Protein AF-A0A7V9EIU3-F1 (afdb_monomer)

Sequence (54 aa):
MGSLLFTATGVAGPQDQAGFEAAVTGGTGSYSRARGEVSAAFTATTTVLTYHLQ

pLDDT: mean 78.11, std 9.83, range [58.44, 89.19]

Nearest PDB structures (foldseek):
  6ooc-assembly1_A  TM=7.002E-01  e=4.436E-01  Glycyrrhiza echinata
  8th2-assembly1_E  TM=6.665E-01  e=3.241E-01  Pisum sativum
  6ooc-assembly1_B  TM=7.354E-01  e=7.328E-01  Glycyrrhiza echinata
  8th2-assembly1_A  TM=6.664E-01  e=1.556E+00  Pisum sativum

Mean predicted aligned error: 6.6 Å

Solvent-accessible surface area (backbone atoms only — not comparable to full-atom values): 3280 Å² total; per-residue (Å²): 137,86,79,82,51,73,46,65,60,58,77,76,60,63,89,90,41,78,41,41,60,25,41,33,78,33,33,38,78,99,35,51,78,37,36,42,41,33,39,36,40,60,53,102,87,48,77,48,78,49,75,52,7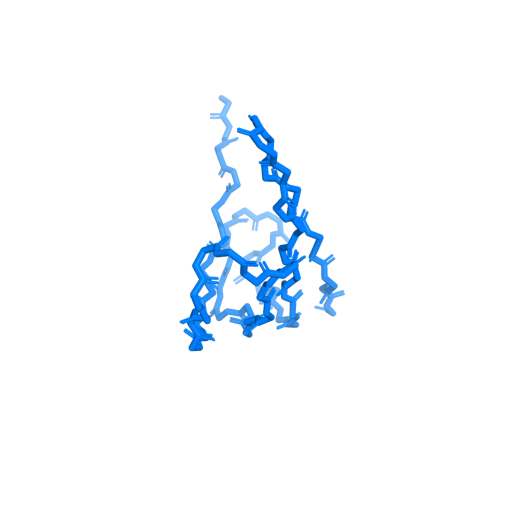2,100

Structure (mmCIF, N/CA/C/O backbone):
data_AF-A0A7V9EIU3-F1
#
_entry.id   AF-A0A7V9EIU3-F1
#
loop_
_atom_site.group_PDB
_atom_site.id
_atom_site.type_symbol
_atom_site.label_atom_id
_atom_site.label_alt_id
_atom_site.label_comp_id
_atom_site.label_asym_id
_atom_site.label_entity_id
_atom_site.label_seq_id
_atom_site.pdbx_PDB_ins_code
_atom_site.Cartn_x
_atom_site.Cartn_y
_atom_site.Cartn_z
_atom_site.occupancy
_atom_site.B_iso_or_equiv
_atom_site.auth_seq_id
_atom_site.auth_comp_id
_atom_site.auth_asym_id
_atom_site.auth_atom_id
_atom_site.pdbx_PDB_model_num
ATOM 1 N N . MET A 1 1 ? -11.980 -6.860 -18.149 1.00 58.44 1 MET A N 1
ATOM 2 C CA . MET A 1 1 ? -11.529 -5.860 -17.157 1.00 58.44 1 MET A CA 1
ATOM 3 C C . MET A 1 1 ? -10.378 -6.484 -16.386 1.00 58.44 1 MET A C 1
ATOM 5 O O . MET A 1 1 ? -10.575 -7.562 -15.846 1.00 58.44 1 MET A O 1
ATOM 9 N N . GLY A 1 2 ? -9.174 -5.911 -16.437 1.00 64.06 2 GLY A N 1
ATOM 10 C CA . GLY A 1 2 ? -8.024 -6.426 -15.681 1.00 64.06 2 GLY A CA 1
ATOM 11 C C . GLY A 1 2 ? -7.978 -5.805 -14.287 1.00 64.06 2 GLY A C 1
ATOM 12 O O . GLY A 1 2 ? -8.281 -4.622 -14.151 1.00 64.06 2 GLY A O 1
ATOM 13 N N . SER A 1 3 ? -7.624 -6.582 -13.264 1.00 66.94 3 SER A N 1
ATOM 14 C CA . SER A 1 3 ? -7.325 -6.059 -11.929 1.00 66.94 3 SER A CA 1
ATOM 15 C C . SER A 1 3 ? -5.845 -5.683 -11.826 1.00 66.94 3 SER A C 1
ATOM 17 O O . SER A 1 3 ? -4.968 -6.372 -12.353 1.00 66.94 3 SER A O 1
ATOM 19 N N . LEU A 1 4 ? -5.572 -4.573 -11.142 1.00 65.44 4 LEU A N 1
ATOM 20 C CA . LEU A 1 4 ? -4.226 -4.199 -10.723 1.00 65.44 4 LEU A CA 1
ATOM 21 C C . LEU A 1 4 ? -4.011 -4.759 -9.319 1.00 65.44 4 LEU A C 1
ATOM 23 O O . LEU A 1 4 ? -4.790 -4.463 -8.414 1.00 65.44 4 LEU A O 1
ATOM 27 N N . LEU A 1 5 ? -2.988 -5.592 -9.154 1.00 76.12 5 LEU A N 1
ATOM 28 C CA . LEU A 1 5 ? -2.586 -6.129 -7.860 1.00 76.12 5 LEU A CA 1
ATOM 29 C C . LEU A 1 5 ? -1.168 -5.660 -7.562 1.00 76.12 5 LEU A C 1
ATOM 31 O O . LEU A 1 5 ? -0.294 -5.784 -8.416 1.00 76.12 5 LEU A O 1
ATOM 35 N N . PHE A 1 6 ? -0.952 -5.174 -6.344 1.00 69.31 6 PHE A N 1
ATOM 36 C CA . PHE A 1 6 ? 0.365 -4.832 -5.824 1.00 69.31 6 PHE A CA 1
ATOM 37 C C . PHE A 1 6 ? 0.647 -5.690 -4.597 1.00 69.31 6 PHE A C 1
ATOM 39 O O . PHE A 1 6 ? -0.206 -5.816 -3.716 1.00 69.31 6 PHE A O 1
ATOM 46 N N . THR A 1 7 ? 1.837 -6.278 -4.534 1.00 74.38 7 THR A N 1
ATOM 47 C CA . THR A 1 7 ? 2.310 -6.977 -3.335 1.00 74.38 7 THR A CA 1
ATOM 48 C C . THR A 1 7 ? 3.243 -6.048 -2.582 1.00 74.38 7 THR A C 1
ATOM 50 O O . THR A 1 7 ? 4.191 -5.523 -3.167 1.00 74.38 7 THR A O 1
ATOM 53 N N . ALA A 1 8 ? 2.972 -5.840 -1.295 1.00 66.69 8 ALA A N 1
ATOM 54 C CA . ALA A 1 8 ? 3.821 -5.049 -0.424 1.00 66.69 8 ALA A CA 1
ATOM 55 C C . ALA A 1 8 ? 4.214 -5.852 0.815 1.00 66.69 8 ALA A C 1
ATOM 57 O O . ALA A 1 8 ? 3.379 -6.551 1.390 1.00 66.69 8 ALA A O 1
ATOM 58 N N . THR A 1 9 ? 5.480 -5.750 1.215 1.00 72.06 9 THR A N 1
ATOM 59 C CA . THR A 1 9 ? 6.002 -6.410 2.417 1.00 72.06 9 THR A CA 1
ATOM 60 C C . THR A 1 9 ? 6.494 -5.339 3.378 1.00 72.06 9 THR A C 1
ATOM 62 O O . THR A 1 9 ? 7.371 -4.547 3.035 1.00 72.06 9 THR A O 1
ATOM 65 N N . GLY A 1 10 ? 5.918 -5.303 4.575 1.00 67.69 10 GLY A N 1
ATOM 66 C CA . GLY A 1 10 ? 6.267 -4.352 5.624 1.00 67.69 10 GLY A CA 1
ATOM 67 C C . GLY A 1 10 ? 5.782 -4.846 6.981 1.00 67.69 10 GLY A C 1
ATOM 68 O O . GLY A 1 10 ? 4.952 -5.754 7.061 1.00 67.69 10 GLY A O 1
ATOM 69 N N . VAL A 1 11 ? 6.321 -4.272 8.054 1.00 67.44 11 VAL A N 1
ATOM 70 C CA . VAL A 1 11 ? 5.833 -4.539 9.409 1.00 67.44 11 VAL A CA 1
ATOM 71 C C . VAL A 1 11 ? 4.623 -3.640 9.634 1.00 67.44 11 VAL A C 1
ATOM 73 O O . VAL A 1 11 ? 4.769 -2.429 9.772 1.00 67.44 11 VAL A O 1
ATOM 76 N N . ALA A 1 12 ? 3.425 -4.224 9.634 1.00 60.78 12 ALA A N 1
ATOM 77 C CA . ALA A 1 12 ? 2.223 -3.492 10.008 1.00 60.78 12 ALA A CA 1
ATOM 78 C C . ALA A 1 12 ? 2.293 -3.158 11.507 1.00 60.78 12 A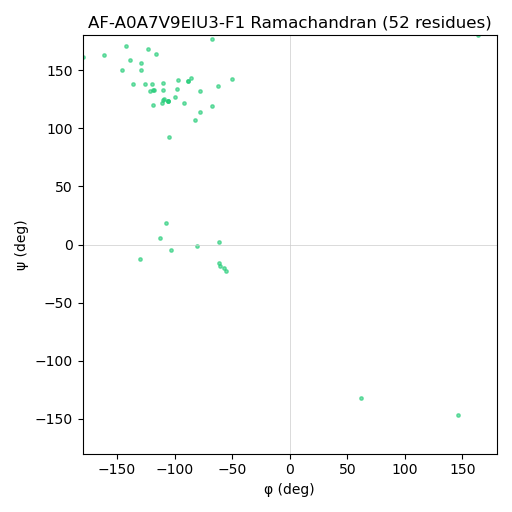LA A C 1
ATOM 80 O O . ALA A 1 12 ? 2.386 -4.059 12.343 1.00 60.78 12 ALA A O 1
ATOM 81 N N . GLY A 1 13 ? 2.277 -1.866 11.838 1.00 63.03 13 GLY A N 1
ATOM 82 C CA . GLY A 1 13 ? 2.059 -1.408 13.207 1.00 63.03 13 GLY A CA 1
ATOM 83 C C . GLY A 1 13 ? 0.628 -1.702 13.685 1.00 63.03 13 GLY A C 1
ATOM 84 O O . GLY A 1 13 ? -0.188 -2.212 12.911 1.00 63.03 13 GLY A O 1
ATOM 85 N N . PRO A 1 14 ? 0.294 -1.404 14.955 1.00 62.81 14 PRO A N 1
ATOM 86 C CA . PRO A 1 14 ? -1.077 -1.505 15.453 1.00 62.81 14 PRO A CA 1
ATOM 87 C C . PRO A 1 14 ? -2.059 -0.782 14.520 1.00 62.81 14 PRO A C 1
ATOM 89 O O . PRO A 1 14 ? -1.745 0.290 14.014 1.00 62.81 14 PRO A O 1
ATOM 92 N N . GLN A 1 15 ? -3.261 -1.330 14.316 1.00 59.72 15 GLN A N 1
ATOM 93 C CA . GLN A 1 15 ? -4.296 -0.704 13.471 1.00 59.72 15 GLN A CA 1
ATOM 94 C C . GLN A 1 15 ? -4.739 0.683 13.976 1.00 59.72 15 GLN A C 1
ATOM 96 O O . GLN A 1 15 ? -5.277 1.467 13.201 1.00 59.72 15 GLN A O 1
ATOM 101 N N . ASP A 1 16 ? -4.463 0.998 15.246 1.00 59.72 16 ASP A N 1
ATOM 102 C CA . ASP A 1 16 ? -4.678 2.315 15.861 1.00 59.72 16 ASP A CA 1
ATOM 103 C C . ASP A 1 16 ? -3.564 3.334 15.539 1.00 59.72 16 ASP A C 1
ATOM 105 O O . ASP A 1 16 ? -3.603 4.481 15.986 1.00 59.72 16 ASP A O 1
ATOM 109 N N . GLN A 1 17 ? -2.538 2.932 14.787 1.00 63.47 17 GLN A N 1
ATOM 110 C CA . GLN A 1 17 ? -1.467 3.808 14.325 1.00 63.47 17 GLN A CA 1
ATOM 111 C C . GLN A 1 17 ? -1.895 4.492 13.017 1.00 63.47 17 GLN A C 1
ATOM 113 O O . GLN A 1 17 ? -2.547 3.882 12.177 1.00 63.47 17 GLN A O 1
ATOM 118 N N . ALA A 1 18 ? -1.521 5.763 12.823 1.00 60.97 18 ALA A N 1
ATOM 119 C CA . ALA A 1 18 ? -1.995 6.623 11.724 1.00 60.97 18 ALA A CA 1
ATOM 120 C C . ALA A 1 18 ? -1.654 6.140 10.291 1.00 60.97 18 ALA A C 1
ATOM 122 O O . ALA A 1 18 ? -1.984 6.821 9.320 1.00 60.97 18 ALA A O 1
ATOM 123 N N . GLY A 1 19 ? -1.008 4.983 10.144 1.00 69.69 19 GLY A N 1
ATOM 124 C CA . GLY A 1 19 ? -0.659 4.392 8.865 1.00 69.69 19 GLY A CA 1
ATOM 125 C C . GLY A 1 19 ? 0.405 3.305 8.963 1.00 69.69 19 GLY A C 1
ATOM 126 O O . GLY A 1 19 ? 0.917 3.017 10.045 1.00 69.69 19 GLY A O 1
ATOM 127 N N . PHE A 1 20 ? 0.763 2.727 7.814 1.00 82.19 20 PHE A N 1
ATOM 128 C CA . PHE A 1 20 ? 1.981 1.922 7.658 1.00 82.19 20 PHE A CA 1
ATOM 129 C C . PHE A 1 20 ? 2.674 2.229 6.332 1.00 82.19 20 PHE A C 1
ATOM 131 O O . PHE A 1 20 ? 2.035 2.686 5.385 1.00 82.19 20 PHE A O 1
ATOM 138 N N . GLU A 1 21 ? 3.965 1.912 6.262 1.00 82.69 21 GLU A N 1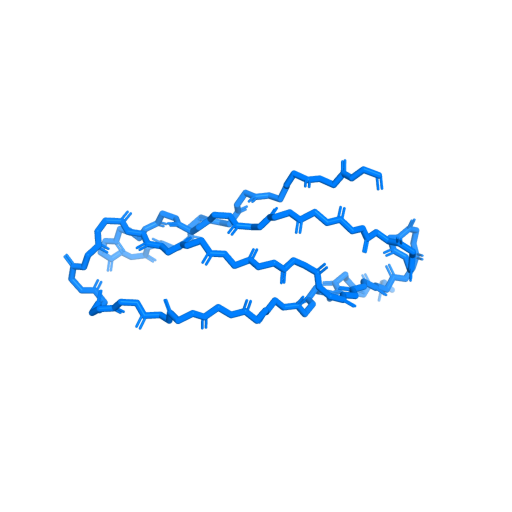
ATOM 139 C CA . GLU A 1 21 ? 4.772 1.973 5.044 1.00 82.69 21 GLU A CA 1
ATOM 140 C C . GLU A 1 21 ? 5.326 0.583 4.715 1.00 82.69 21 GLU A C 1
ATOM 142 O O . GLU A 1 21 ? 5.728 -0.174 5.605 1.00 82.69 21 GLU A O 1
ATOM 147 N N . ALA A 1 22 ? 5.308 0.213 3.436 1.00 84.69 22 ALA A N 1
ATOM 148 C CA . ALA A 1 22 ? 5.807 -1.075 2.967 1.00 84.69 22 ALA A CA 1
ATOM 149 C C . ALA A 1 22 ? 6.451 -0.967 1.583 1.00 84.69 22 ALA A C 1
ATOM 151 O O . ALA A 1 22 ? 6.047 -0.161 0.746 1.00 84.69 22 ALA A O 1
ATOM 152 N N . ALA A 1 23 ? 7.428 -1.832 1.313 1.00 87.69 23 ALA A N 1
ATOM 153 C CA . ALA A 1 23 ? 8.071 -1.894 0.007 1.00 87.69 23 ALA A CA 1
ATOM 154 C C . ALA A 1 23 ? 7.181 -2.642 -0.995 1.00 87.69 23 ALA A C 1
ATOM 156 O O . ALA A 1 23 ? 6.719 -3.749 -0.705 1.00 87.69 23 ALA A O 1
ATOM 157 N N . VAL A 1 24 ? 6.986 -2.080 -2.189 1.00 88.00 24 VAL A N 1
ATOM 158 C CA . VAL A 1 24 ? 6.289 -2.729 -3.308 1.00 88.00 24 VAL A CA 1
ATOM 159 C C . VAL A 1 24 ? 7.235 -3.727 -3.974 1.00 88.00 24 VAL A C 1
ATOM 161 O O . VAL A 1 24 ? 8.247 -3.366 -4.582 1.00 88.00 24 VAL A O 1
ATOM 164 N N . THR A 1 25 ? 6.899 -5.011 -3.872 1.00 85.38 25 THR A N 1
ATOM 165 C CA . THR A 1 25 ? 7.722 -6.129 -4.356 1.00 85.38 25 THR A CA 1
ATOM 166 C C . THR A 1 25 ? 7.222 -6.730 -5.670 1.00 85.38 25 THR A C 1
ATOM 168 O O . THR A 1 25 ? 7.917 -7.559 -6.265 1.00 85.38 25 THR A O 1
ATOM 171 N N . GLY A 1 26 ? 6.078 -6.276 -6.184 1.00 83.12 26 GLY A N 1
ATOM 172 C CA . GLY A 1 26 ? 5.588 -6.662 -7.504 1.00 83.12 26 GLY A CA 1
ATOM 173 C C . GLY A 1 26 ? 4.263 -6.006 -7.878 1.00 83.12 26 GLY A C 1
ATOM 174 O O . GLY A 1 26 ? 3.524 -5.531 -7.013 1.00 83.12 26 GLY A O 1
ATOM 175 N N . GLY A 1 27 ? 3.973 -6.011 -9.179 1.00 84.19 27 GLY A N 1
ATOM 176 C CA . GLY A 1 27 ? 2.728 -5.525 -9.768 1.00 84.19 27 GLY A CA 1
ATOM 177 C C . GLY A 1 27 ? 2.273 -6.398 -10.940 1.00 84.19 27 GLY A C 1
ATOM 178 O O . GLY A 1 27 ? 3.006 -7.273 -11.401 1.00 84.19 27 GLY A O 1
ATOM 179 N N . THR A 1 28 ? 1.063 -6.166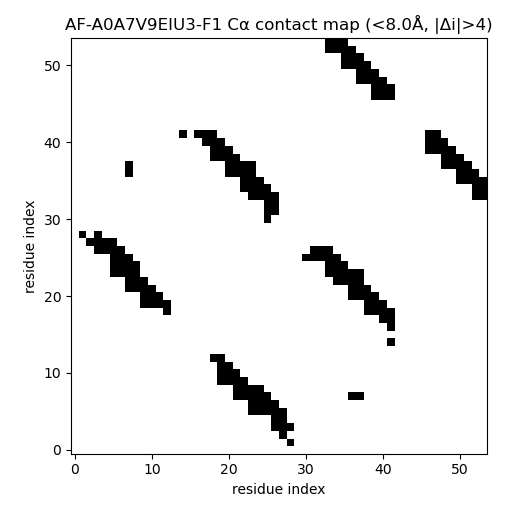 -11.445 1.00 87.56 28 THR A N 1
ATOM 180 C CA . THR A 1 28 ? 0.524 -6.827 -12.648 1.00 87.56 28 THR A CA 1
ATOM 181 C C . THR A 1 28 ? 0.276 -5.819 -13.779 1.00 87.56 28 THR A C 1
ATOM 183 O O . THR A 1 28 ? 0.259 -4.604 -13.570 1.00 87.56 28 THR A O 1
ATOM 186 N N . GLY A 1 29 ? 0.114 -6.305 -15.016 1.00 85.75 29 GLY A N 1
ATOM 187 C CA . GLY A 1 29 ? -0.177 -5.459 -16.182 1.00 85.75 29 GLY A CA 1
ATOM 188 C C . GLY A 1 29 ? 0.929 -4.438 -16.485 1.00 85.75 29 GLY A C 1
ATOM 189 O O . GLY A 1 29 ? 2.115 -4.784 -16.507 1.00 85.75 29 GLY A O 1
ATOM 190 N N . SER A 1 30 ? 0.544 -3.174 -16.691 1.00 84.81 30 SER A N 1
ATOM 191 C CA . SER A 1 30 ? 1.465 -2.057 -16.970 1.00 84.81 30 SER A CA 1
ATOM 192 C C . SER A 1 30 ? 2.471 -1.787 -15.843 1.00 84.81 30 SER A C 1
ATOM 194 O O . SER A 1 30 ? 3.479 -1.133 -16.081 1.00 84.81 30 SER A O 1
ATOM 196 N N . TYR A 1 31 ? 2.235 -2.327 -14.642 1.00 84.75 31 TYR A N 1
ATOM 197 C CA . TYR A 1 31 ? 3.097 -2.177 -13.466 1.00 84.75 31 TYR A CA 1
ATOM 198 C C . TYR A 1 31 ? 3.871 -3.461 -13.130 1.00 84.75 31 TYR A C 1
ATOM 200 O O . TYR A 1 31 ? 4.376 -3.612 -12.022 1.00 84.75 31 TYR A O 1
ATOM 208 N N . SER A 1 32 ? 3.993 -4.399 -14.075 1.00 85.25 32 SER A N 1
ATOM 209 C CA 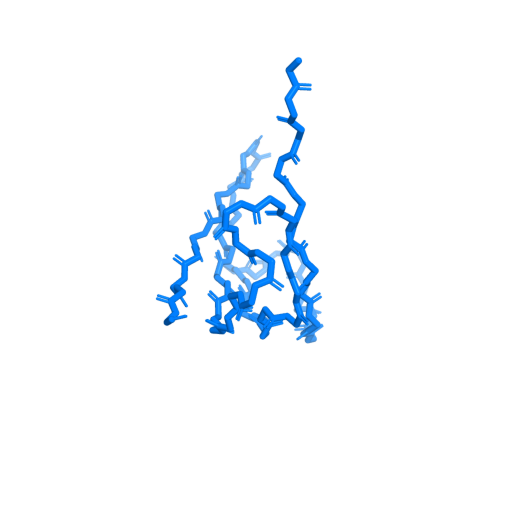. SER A 1 32 ? 4.665 -5.699 -13.873 1.00 85.25 32 SER A CA 1
ATOM 210 C C . SER A 1 32 ? 6.123 -5.621 -13.405 1.00 85.25 32 SER A C 1
ATOM 212 O O . SER A 1 32 ? 6.642 -6.583 -12.841 1.00 85.25 32 SER A O 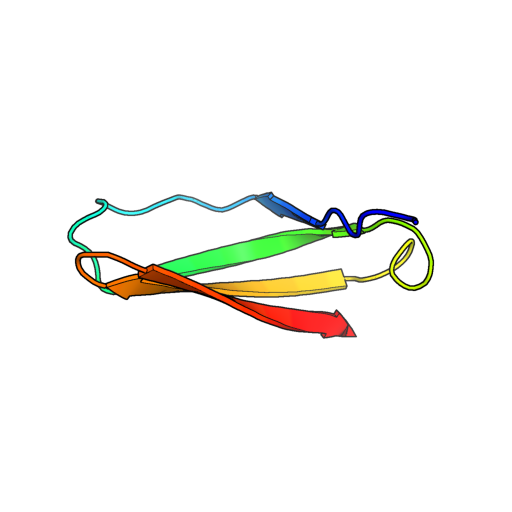1
ATOM 214 N N . ARG A 1 33 ? 6.786 -4.480 -13.615 1.00 83.94 33 ARG A N 1
ATOM 215 C CA . ARG A 1 33 ? 8.163 -4.214 -13.168 1.00 83.94 33 ARG A CA 1
ATOM 216 C C . ARG A 1 33 ? 8.261 -3.140 -12.086 1.00 83.94 33 ARG A C 1
ATOM 218 O O . ARG A 1 33 ? 9.375 -2.773 -11.728 1.00 83.94 33 ARG A O 1
ATOM 225 N N . ALA A 1 34 ? 7.129 -2.647 -11.587 1.00 83.31 34 ALA A N 1
ATOM 226 C CA . ALA A 1 34 ? 7.108 -1.546 -10.642 1.00 83.31 34 ALA A CA 1
ATOM 227 C C . ALA A 1 34 ? 7.832 -1.914 -9.340 1.00 83.31 34 ALA A C 1
ATOM 229 O O . ALA A 1 34 ? 7.675 -3.013 -8.793 1.00 83.31 34 ALA A O 1
ATOM 230 N N . ARG A 1 35 ? 8.627 -0.964 -8.860 1.00 84.88 35 ARG A N 1
ATOM 231 C CA . ARG A 1 35 ? 9.316 -0.981 -7.569 1.00 84.88 35 ARG A CA 1
ATOM 232 C C . ARG A 1 35 ? 9.013 0.331 -6.863 1.00 84.88 35 ARG A C 1
ATOM 234 O O . ARG A 1 3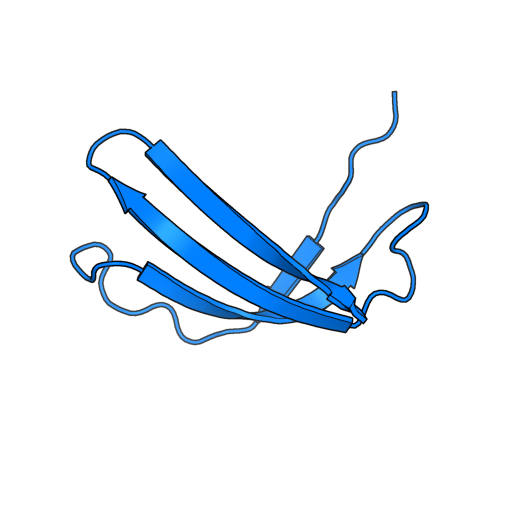5 ? 8.706 1.320 -7.521 1.00 84.88 35 ARG A O 1
ATOM 241 N N . GLY A 1 36 ? 9.110 0.334 -5.542 1.00 89.19 36 GLY A N 1
ATOM 242 C CA . GLY A 1 36 ? 8.930 1.544 -4.756 1.00 89.19 36 GLY A CA 1
ATOM 243 C C . GLY A 1 36 ? 8.293 1.254 -3.414 1.00 89.19 36 GLY A C 1
ATOM 244 O O . GLY A 1 36 ? 8.505 0.185 -2.840 1.00 89.19 36 GLY A O 1
ATOM 245 N N . GLU A 1 37 ? 7.498 2.199 -2.940 1.00 88.06 37 GLU A N 1
ATOM 246 C CA . GLU A 1 37 ? 6.918 2.177 -1.600 1.00 88.06 37 GLU A CA 1
ATOM 247 C C . GLU A 1 37 ? 5.410 2.415 -1.665 1.00 88.06 37 GLU A C 1
ATOM 249 O O . GLU A 1 37 ? 4.896 3.077 -2.573 1.00 88.06 37 GLU A O 1
ATOM 254 N N . VAL A 1 38 ? 4.694 1.842 -0.703 1.00 88.69 38 VAL A N 1
ATOM 255 C CA . VAL A 1 38 ? 3.285 2.124 -0.455 1.00 88.69 38 VAL A CA 1
ATOM 256 C C . VAL A 1 38 ? 3.125 2.635 0.965 1.00 88.69 38 VAL A C 1
ATOM 258 O O . VAL A 1 38 ? 3.640 2.025 1.903 1.00 88.69 38 VAL A O 1
ATOM 261 N N . SER A 1 39 ? 2.387 3.728 1.117 1.00 86.62 39 SER A N 1
ATOM 262 C CA . SER A 1 39 ? 1.928 4.221 2.409 1.00 86.62 39 SER A CA 1
ATOM 263 C C . SER A 1 39 ? 0.419 4.041 2.525 1.00 86.62 39 SER A C 1
ATOM 265 O O . SER A 1 39 ? -0.330 4.251 1.567 1.00 86.62 39 SER A O 1
ATOM 267 N N . ALA A 1 40 ? -0.035 3.619 3.699 1.00 85.94 40 ALA A N 1
ATOM 268 C CA . ALA A 1 40 ? -1.445 3.516 4.028 1.00 85.94 40 ALA A CA 1
ATOM 269 C C . ALA A 1 40 ? -1.814 4.579 5.053 1.00 85.94 40 ALA A C 1
ATOM 271 O O . ALA A 1 40 ? -1.130 4.703 6.062 1.00 85.94 40 ALA A O 1
ATOM 272 N N . ALA A 1 41 ? -2.915 5.287 4.829 1.00 84.56 41 ALA A N 1
ATOM 273 C CA . ALA A 1 41 ? -3.555 6.125 5.833 1.00 84.56 41 ALA A CA 1
ATOM 274 C C . ALA A 1 41 ? -4.883 5.482 6.237 1.00 84.56 41 ALA A C 1
ATOM 276 O O . ALA A 1 41 ? -5.742 5.209 5.388 1.00 84.56 41 ALA A O 1
ATOM 277 N N . PHE A 1 42 ? -5.044 5.236 7.535 1.00 81.12 42 PHE A N 1
ATOM 278 C CA . PHE A 1 42 ? -6.250 4.637 8.089 1.00 81.12 42 PHE A CA 1
ATOM 279 C C . PHE A 1 42 ? -7.174 5.711 8.656 1.00 81.12 42 PHE A C 1
ATOM 281 O O . PHE A 1 42 ? -6.761 6.604 9.391 1.00 81.12 42 PHE A O 1
ATOM 288 N N . THR A 1 43 ? -8.453 5.599 8.330 1.00 79.19 43 THR A N 1
ATOM 289 C CA . THR A 1 43 ? -9.546 6.317 8.991 1.00 79.19 43 THR A CA 1
ATOM 290 C C . THR A 1 43 ? -10.546 5.286 9.510 1.00 79.19 43 THR A C 1
ATOM 292 O O . THR A 1 43 ? -10.490 4.122 9.118 1.00 79.19 43 THR A O 1
ATOM 295 N N . ALA A 1 44 ? -11.502 5.701 10.345 1.00 76.56 44 ALA A N 1
ATOM 296 C CA . ALA A 1 44 ? -12.479 4.790 10.955 1.00 76.56 44 ALA A CA 1
ATOM 297 C C . ALA A 1 44 ? -13.279 3.934 9.947 1.00 76.56 44 ALA A C 1
ATOM 299 O O . ALA A 1 44 ? -13.803 2.887 10.313 1.00 76.56 44 ALA A O 1
ATOM 300 N N . THR A 1 45 ? -13.394 4.367 8.688 1.00 84.69 45 THR A N 1
ATOM 301 C CA . THR A 1 45 ? -14.187 3.678 7.655 1.00 84.69 45 THR A CA 1
ATOM 302 C C . THR A 1 45 ? -13.441 3.437 6.348 1.00 84.69 45 THR A C 1
ATOM 304 O O . THR A 1 45 ? -13.927 2.693 5.500 1.00 84.69 45 THR A O 1
ATOM 307 N N . THR A 1 46 ? -12.283 4.067 6.151 1.00 81.94 46 THR A N 1
ATOM 308 C CA . THR A 1 46 ? -11.584 4.086 4.860 1.00 81.94 46 THR A CA 1
ATOM 309 C C . THR A 1 46 ? -10.094 3.856 5.056 1.00 81.94 46 THR A C 1
ATOM 311 O O . THR A 1 46 ? -9.482 4.447 5.944 1.00 81.94 46 THR A O 1
ATOM 314 N N . THR A 1 47 ? -9.504 3.038 4.187 1.00 83.44 47 THR A N 1
ATOM 315 C CA . THR A 1 47 ? -8.050 2.924 4.031 1.00 83.4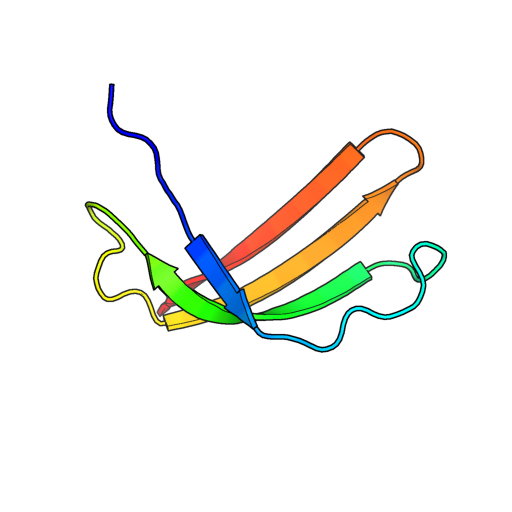4 47 THR A CA 1
ATOM 316 C C . THR A 1 47 ? -7.656 3.542 2.699 1.00 83.44 47 THR A C 1
ATOM 318 O O . THR A 1 47 ? -8.189 3.151 1.659 1.00 83.44 47 THR A O 1
ATOM 321 N N . VAL A 1 48 ? -6.728 4.493 2.723 1.00 85.50 48 VAL A N 1
ATOM 322 C CA . VAL A 1 48 ? -6.161 5.096 1.513 1.00 85.50 48 VAL A CA 1
ATOM 323 C C . VAL A 1 48 ? -4.752 4.555 1.326 1.00 85.50 48 VAL A C 1
ATOM 325 O O . VAL A 1 48 ? -3.935 4.683 2.231 1.00 85.50 48 VAL A O 1
ATOM 328 N N . LEU A 1 49 ? -4.472 3.958 0.166 1.00 85.69 49 LEU A N 1
ATOM 329 C CA . LEU A 1 49 ? -3.143 3.475 -0.214 1.00 85.69 49 LEU A CA 1
ATOM 330 C C . LEU A 1 49 ? -2.537 4.411 -1.261 1.00 85.69 49 LEU A C 1
ATOM 332 O O . LEU A 1 49 ? -3.128 4.610 -2.325 1.00 85.69 49 LEU A O 1
ATOM 336 N N . THR A 1 50 ? -1.355 4.949 -0.977 1.00 88.25 50 THR A N 1
ATOM 337 C CA . THR A 1 50 ? -0.593 5.800 -1.898 1.00 88.25 50 THR A CA 1
ATOM 338 C C . THR A 1 50 ? 0.653 5.053 -2.352 1.00 88.25 50 THR A C 1
ATOM 340 O O . THR A 1 50 ? 1.467 4.659 -1.524 1.00 88.25 50 THR A O 1
ATOM 343 N N . TYR A 1 51 ? 0.803 4.853 -3.663 1.00 87.19 51 TYR A N 1
ATOM 344 C CA . TYR A 1 51 ? 1.933 4.133 -4.255 1.00 87.19 51 TYR A CA 1
ATOM 345 C C . TYR A 1 51 ? 2.907 5.109 -4.919 1.00 87.19 51 TYR A C 1
ATOM 347 O O . TYR A 1 51 ? 2.525 5.844 -5.832 1.00 87.19 51 TYR A O 1
ATOM 355 N N . HIS A 1 52 ? 4.174 5.069 -4.511 1.00 87.31 52 HIS A N 1
ATOM 356 C CA . HIS A 1 52 ? 5.269 5.810 -5.134 1.00 87.31 52 HIS A CA 1
ATOM 357 C C . HIS A 1 52 ? 6.111 4.838 -5.960 1.00 87.31 52 HIS A C 1
ATOM 359 O O . HIS A 1 52 ? 6.994 4.170 -5.427 1.00 87.31 52 HIS A O 1
ATOM 365 N N . LEU A 1 53 ? 5.787 4.715 -7.250 1.00 86.62 53 LEU A N 1
ATOM 366 C CA . LEU A 1 53 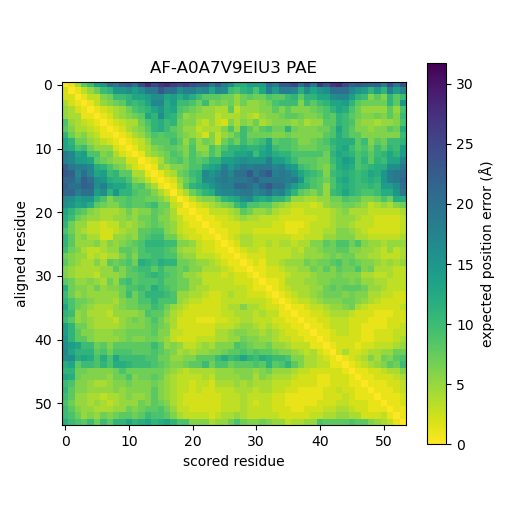? 6.430 3.770 -8.168 1.00 86.62 53 LEU A CA 1
ATOM 367 C C . LEU A 1 53 ? 7.530 4.457 -8.991 1.00 86.62 53 LEU A C 1
ATOM 369 O O . LEU A 1 53 ? 7.348 5.596 -9.424 1.00 86.62 53 LEU A O 1
ATOM 373 N N . GLN A 1 54 ? 8.635 3.745 -9.217 1.00 80.62 54 GLN A N 1
ATOM 374 C CA . GLN A 1 54 ? 9.739 4.123 -10.113 1.00 80.62 54 GLN A CA 1
ATOM 375 C C . GLN A 1 54 ? 9.745 3.272 -11.386 1.00 80.62 54 GLN A C 1
ATOM 377 O O . GLN A 1 54 ? 9.344 2.082 -11.308 1.00 80.62 54 GLN A O 1
#

Secondary structure (DSSP, 8-state):
-PPP-EEEE-----TTSS-EEEEEEEE-GGGTT--EEEEEEE-SS-EEEEEEE-

Radius of gyration: 12.02 Å; Cα contacts (8 Å, |Δi|>4): 103; chains: 1; bounding box: 24×14×33 Å

Foldseek 3Di:
DDDKDWDWDDDDDPLPDQWTKTWTPAIDDPGRPWTFMWIWGDDPVDIDIDTDTD